Protein AF-A0A838VIA3-F1 (afdb_monomer)

Radius of gyration: 41.76 Å; Cα contacts (8 Å, |Δi|>4): 14; chains: 1; bounding box: 92×78×114 Å

Sequence (168 aa):
MIAQRFRSLGWVAGVATAATGLYLVSLQVAAERGKLEAVERQIASAQRDMRQLQTELGTRASMRQLERWNGDVLALSAPKAGQYLKGDAQLASLDVAHLNDAPNAPPAVMMAAAPAEQPQPLAPAAMQAPVLQHATYEKPAAAPRIERVALLDPAVIQAAAVESRKRP

Secondary structure (DSSP, 8-state):
-HHHHHHHHHHHHHHHHHHHHHHHHHHHHHHHHHHHHHHHHHHHHHHHHHHHHHHHHHHHHHHHHHHHHIIIII--PPPPGGGS--SHHHHHT--GGGGGGSTTPPP---------PPPP-------PPP--------PPPPPP---------HHHHHHHHHHTTS--

pLDDT: mean 73.9, std 19.03, range [38.44, 98.5]

Structure (mmCIF, N/CA/C/O backbone):
data_AF-A0A838VIA3-F1
#
_entry.id   AF-A0A838VIA3-F1
#
loop_
_atom_site.group_PDB
_atom_site.id
_atom_site.type_symbol
_atom_site.label_atom_id
_atom_site.label_alt_id
_atom_site.label_comp_id
_atom_site.label_asym_id
_atom_site.label_entity_id
_atom_site.label_seq_id
_atom_site.pdbx_PDB_ins_code
_atom_site.Cartn_x
_atom_site.Cartn_y
_atom_site.Cartn_z
_atom_site.occupancy
_atom_site.B_iso_or_equiv
_atom_site.auth_seq_id
_atom_site.auth_comp_id
_atom_site.auth_asym_id
_atom_site.auth_atom_id
_atom_site.pdbx_PDB_model_num
ATOM 1 N N . MET A 1 1 ? 36.749 -2.478 -57.765 1.00 55.88 1 MET A N 1
ATOM 2 C CA . MET A 1 1 ? 35.552 -1.727 -57.304 1.00 55.88 1 MET A CA 1
ATOM 3 C C . MET A 1 1 ? 34.738 -2.431 -56.205 1.00 55.88 1 MET A C 1
ATOM 5 O O . MET A 1 1 ? 34.108 -1.735 -55.423 1.00 55.88 1 MET A O 1
ATOM 9 N N . ILE A 1 2 ? 34.767 -3.766 -56.066 1.00 60.34 2 ILE A N 1
ATOM 10 C CA . ILE A 1 2 ? 33.999 -4.489 -55.025 1.00 60.34 2 ILE A CA 1
ATOM 11 C C . ILE A 1 2 ? 34.488 -4.245 -53.579 1.00 60.34 2 ILE A C 1
ATOM 13 O O . ILE A 1 2 ? 33.664 -4.066 -52.687 1.00 60.34 2 ILE A O 1
ATOM 17 N N . ALA A 1 3 ? 35.798 -4.129 -53.335 1.00 62.88 3 ALA A N 1
ATOM 18 C CA . ALA A 1 3 ? 36.343 -3.925 -51.982 1.00 62.88 3 ALA A CA 1
ATOM 19 C C . ALA A 1 3 ? 35.907 -2.602 -51.304 1.00 62.88 3 ALA A C 1
ATOM 21 O O . ALA A 1 3 ? 35.779 -2.540 -50.084 1.00 62.88 3 ALA A O 1
ATOM 22 N N . GLN A 1 4 ? 35.628 -1.550 -52.083 1.00 69.50 4 GLN A N 1
ATOM 23 C CA . GLN A 1 4 ? 35.118 -0.270 -51.565 1.00 69.50 4 GLN A CA 1
ATOM 24 C C . GLN A 1 4 ? 33.654 -0.375 -51.093 1.00 69.50 4 GLN A C 1
ATOM 26 O O . GLN A 1 4 ? 33.276 0.268 -50.119 1.00 69.50 4 GLN A O 1
ATOM 31 N N . ARG A 1 5 ? 32.842 -1.244 -51.715 1.00 68.38 5 ARG A N 1
ATOM 32 C CA . ARG A 1 5 ? 31.425 -1.442 -51.350 1.00 68.38 5 ARG A CA 1
ATOM 33 C C . ARG A 1 5 ? 31.258 -2.192 -50.025 1.00 68.38 5 ARG A C 1
ATOM 35 O O . ARG A 1 5 ? 30.335 -1.905 -49.268 1.00 68.38 5 ARG A O 1
ATOM 42 N N . PHE A 1 6 ? 32.173 -3.109 -49.707 1.00 77.19 6 PHE A N 1
ATOM 43 C CA . PHE A 1 6 ? 32.192 -3.776 -48.400 1.00 77.19 6 PHE A CA 1
ATOM 44 C C . PHE A 1 6 ? 32.545 -2.812 -47.261 1.00 77.19 6 PHE A C 1
ATOM 46 O O . PHE A 1 6 ? 31.977 -2.914 -46.176 1.00 77.19 6 PHE A O 1
ATOM 53 N N . ARG A 1 7 ? 33.405 -1.816 -47.523 1.00 80.50 7 ARG A N 1
ATOM 54 C CA . ARG A 1 7 ? 33.718 -0.750 -46.559 1.00 80.50 7 ARG A CA 1
ATOM 55 C C . ARG A 1 7 ? 32.478 0.077 -46.211 1.00 80.50 7 ARG A C 1
ATOM 57 O O . ARG A 1 7 ? 32.218 0.302 -45.034 1.00 80.50 7 ARG A O 1
ATOM 64 N N . SER A 1 8 ? 31.701 0.502 -47.209 1.00 84.31 8 SER A N 1
ATOM 65 C CA . SER A 1 8 ? 30.456 1.248 -46.971 1.00 84.31 8 SER A CA 1
ATOM 66 C C . SER A 1 8 ? 29.406 0.411 -46.239 1.00 84.31 8 SER A C 1
ATOM 68 O O . SER A 1 8 ? 28.706 0.933 -45.377 1.00 84.31 8 SER A O 1
ATOM 70 N N . LEU A 1 9 ? 29.327 -0.893 -46.527 1.00 90.38 9 LE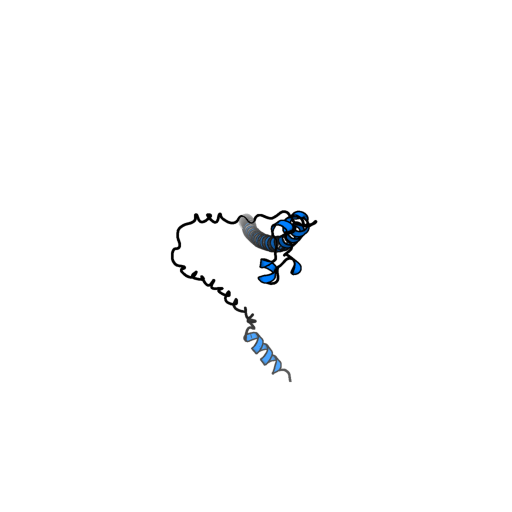U A N 1
ATOM 71 C CA . LEU A 1 9 ? 28.385 -1.792 -45.859 1.00 90.38 9 LEU A CA 1
ATOM 72 C C . LEU A 1 9 ? 28.708 -1.955 -44.364 1.00 90.38 9 LEU A C 1
ATOM 74 O O . LEU A 1 9 ? 27.794 -1.963 -43.545 1.00 90.38 9 LEU A O 1
ATOM 78 N N . GLY A 1 10 ? 29.995 -2.004 -44.002 1.00 90.81 10 GLY A N 1
ATOM 79 C CA . GLY A 1 10 ? 30.435 -2.034 -42.604 1.00 90.81 10 GLY A CA 1
ATOM 80 C C . GLY A 1 10 ? 30.037 -0.780 -41.820 1.00 90.81 10 GLY A C 1
ATOM 81 O O . GLY A 1 10 ? 29.541 -0.891 -40.702 1.00 90.81 10 GLY A O 1
ATOM 82 N N . TRP A 1 11 ? 30.172 0.408 -42.419 1.00 94.75 11 TRP A N 1
ATOM 83 C CA . TRP A 1 11 ? 29.718 1.660 -41.799 1.00 94.75 11 TRP A CA 1
ATOM 84 C C . TRP A 1 11 ? 28.204 1.688 -41.582 1.00 94.75 11 TRP A C 1
ATOM 86 O O . TRP A 1 11 ? 27.750 2.033 -40.493 1.00 94.75 11 TRP A O 1
ATOM 96 N N . VAL A 1 12 ? 27.423 1.278 -42.587 1.00 95.69 12 VAL A N 1
ATOM 97 C CA . VAL A 1 12 ? 25.958 1.206 -42.473 1.00 95.69 12 VAL A CA 1
ATOM 98 C C . VAL A 1 12 ? 25.542 0.205 -41.396 1.00 95.69 12 VAL A C 1
ATOM 100 O O . VAL A 1 12 ? 24.704 0.532 -40.561 1.00 95.69 12 VAL A O 1
ATOM 103 N N . ALA A 1 13 ? 26.157 -0.980 -41.362 1.00 95.81 13 ALA A N 1
ATOM 104 C CA . ALA A 1 13 ? 25.898 -1.976 -40.326 1.00 95.81 13 ALA A CA 1
ATOM 105 C C . ALA A 1 13 ? 26.250 -1.450 -38.924 1.00 95.81 13 ALA A C 1
ATOM 107 O O . ALA A 1 13 ? 25.488 -1.663 -37.980 1.00 95.81 13 ALA A O 1
ATOM 108 N N . GLY A 1 14 ? 27.357 -0.712 -38.788 1.00 96.94 14 GLY A N 1
ATOM 109 C CA . GLY A 1 14 ? 27.745 -0.066 -37.534 1.00 96.94 14 GLY A CA 1
ATOM 110 C C . GLY A 1 14 ? 26.703 0.943 -37.048 1.00 96.94 14 GLY A C 1
ATOM 111 O O . GLY A 1 14 ? 26.254 0.861 -35.905 1.00 96.94 14 GLY A O 1
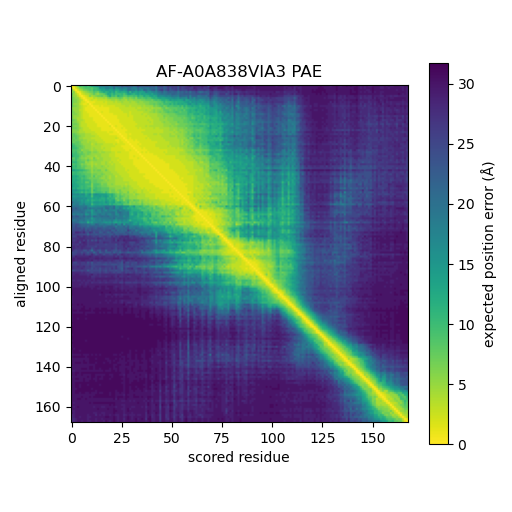ATOM 112 N N . VAL A 1 15 ? 26.249 1.840 -37.930 1.00 96.81 15 VAL A N 1
ATOM 113 C CA . VAL A 1 15 ? 25.201 2.825 -37.608 1.00 96.81 15 VAL A CA 1
ATOM 114 C C . VAL A 1 15 ? 23.876 2.139 -37.275 1.00 96.81 15 VAL A C 1
ATOM 116 O O . VAL A 1 15 ? 23.243 2.494 -36.285 1.00 96.81 15 VAL A O 1
ATOM 119 N N . ALA A 1 16 ? 23.472 1.129 -38.048 1.00 97.19 16 ALA A N 1
ATOM 120 C CA . ALA A 1 16 ? 22.246 0.374 -37.794 1.00 97.19 16 ALA A CA 1
ATOM 121 C C . ALA A 1 16 ? 22.282 -0.335 -36.430 1.00 97.19 16 ALA A C 1
ATOM 123 O O . ALA A 1 16 ? 21.302 -0.304 -35.684 1.00 97.19 16 ALA A O 1
ATOM 124 N N . THR A 1 17 ? 23.426 -0.919 -36.068 1.00 97.38 17 THR A N 1
ATOM 125 C CA . THR A 1 17 ? 23.618 -1.573 -34.766 1.00 97.38 17 THR A CA 1
ATOM 126 C C . THR A 1 17 ? 23.558 -0.555 -33.630 1.00 97.38 17 THR A C 1
ATOM 128 O O . THR A 1 17 ? 22.861 -0.782 -32.644 1.00 97.38 17 THR A O 1
ATOM 131 N N . ALA A 1 18 ? 24.218 0.598 -33.781 1.00 97.31 18 ALA A N 1
ATOM 132 C CA . ALA A 1 18 ? 24.173 1.671 -32.790 1.00 97.31 18 ALA A CA 1
ATOM 133 C C . ALA A 1 18 ? 22.751 2.231 -32.606 1.00 97.31 18 ALA A C 1
ATOM 135 O O . ALA A 1 18 ? 22.290 2.383 -31.475 1.00 97.31 18 ALA A O 1
ATOM 136 N N . ALA A 1 19 ? 22.029 2.470 -33.706 1.00 97.56 19 ALA A N 1
ATOM 137 C CA . ALA A 1 19 ? 20.641 2.926 -33.678 1.00 97.56 19 ALA A CA 1
ATOM 138 C C . ALA A 1 19 ? 19.721 1.907 -32.988 1.00 97.56 19 ALA A C 1
ATOM 140 O O . ALA A 1 19 ? 18.902 2.276 -32.147 1.00 97.56 19 ALA A O 1
ATOM 141 N N . THR A 1 20 ? 19.904 0.617 -33.282 1.00 97.69 20 THR A N 1
ATOM 142 C CA . THR A 1 20 ? 19.159 -0.466 -32.625 1.00 97.69 20 THR A CA 1
ATOM 143 C C . THR A 1 20 ? 19.471 -0.524 -31.130 1.00 97.69 20 THR A C 1
ATOM 145 O O . THR A 1 20 ? 18.556 -0.634 -30.318 1.00 97.69 20 THR A O 1
ATOM 148 N N . GLY A 1 21 ? 20.742 -0.385 -30.741 1.00 97.56 21 GLY A N 1
ATOM 149 C CA . GLY A 1 21 ? 21.148 -0.333 -29.335 1.00 97.56 21 GLY A C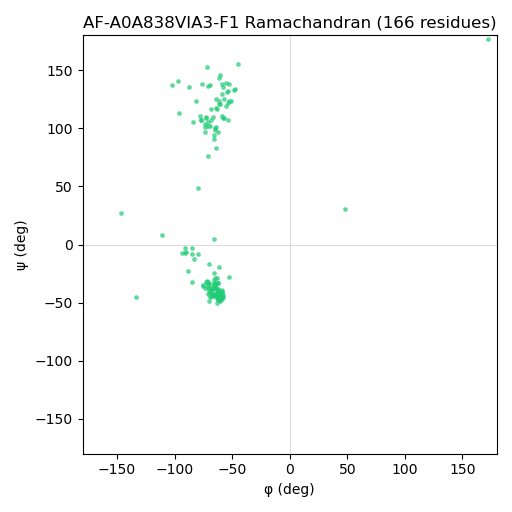A 1
ATOM 150 C C . GLY A 1 21 ? 20.485 0.818 -28.577 1.00 97.56 21 GLY A C 1
ATOM 151 O O . GLY A 1 21 ? 19.904 0.599 -27.514 1.00 97.56 21 GLY A O 1
ATOM 152 N N . LEU A 1 22 ? 20.491 2.025 -29.151 1.00 96.75 22 LEU A N 1
ATOM 153 C CA . LEU A 1 22 ? 19.837 3.193 -28.555 1.00 96.75 22 LEU A CA 1
ATOM 154 C C . LEU A 1 22 ? 18.321 2.987 -28.403 1.00 96.75 22 LEU A C 1
ATOM 156 O O . LEU A 1 22 ? 17.744 3.348 -27.375 1.00 96.75 22 LEU A O 1
ATOM 160 N N . TYR A 1 23 ? 17.682 2.364 -29.396 1.00 97.25 23 TYR A N 1
ATOM 161 C CA . TYR A 1 23 ? 16.260 2.034 -29.345 1.00 97.25 23 TYR A CA 1
ATOM 162 C C . TYR A 1 23 ? 15.933 1.042 -28.221 1.00 97.25 23 TYR A C 1
ATOM 164 O O . TYR A 1 23 ? 15.004 1.274 -27.447 1.00 97.25 23 TYR A O 1
ATOM 172 N N . LEU A 1 24 ? 16.723 -0.026 -28.073 1.00 97.38 24 LEU A N 1
ATOM 173 C CA . LEU A 1 24 ? 16.528 -1.008 -27.002 1.00 97.38 24 LEU A CA 1
ATOM 174 C C . LEU A 1 24 ? 16.675 -0.376 -25.615 1.00 97.38 24 LEU A C 1
ATOM 176 O O . LEU A 1 24 ? 15.887 -0.681 -24.721 1.00 97.38 24 LEU A O 1
ATOM 180 N N . VAL A 1 25 ? 17.637 0.533 -25.436 1.00 96.88 25 VAL A N 1
ATOM 181 C CA . VAL A 1 25 ? 17.799 1.278 -24.178 1.00 96.88 25 VAL A CA 1
ATOM 182 C C . VAL A 1 25 ? 16.574 2.156 -23.895 1.00 96.88 25 VAL A C 1
ATOM 184 O O . VAL A 1 25 ? 16.065 2.153 -22.775 1.00 96.88 25 VAL A O 1
ATOM 187 N N . SER A 1 26 ? 16.042 2.859 -24.899 1.00 96.06 26 SER A N 1
ATOM 188 C CA . SER A 1 26 ? 14.814 3.656 -24.744 1.00 96.06 26 SER A CA 1
ATOM 189 C C . SER A 1 26 ? 13.608 2.789 -24.359 1.00 96.06 26 SER A C 1
ATOM 191 O O . SER A 1 26 ? 12.840 3.147 -23.462 1.00 96.06 26 SER A O 1
ATOM 193 N N . LEU A 1 27 ? 13.488 1.605 -24.967 1.00 96.38 27 LEU A N 1
ATOM 194 C CA . LEU A 1 27 ? 12.428 0.652 -24.654 1.00 96.38 27 LEU A CA 1
ATOM 195 C C . LEU A 1 27 ? 12.547 0.101 -23.224 1.00 96.38 27 LEU A C 1
ATOM 197 O O . LEU A 1 27 ? 11.534 -0.048 -22.543 1.00 96.38 27 LEU A O 1
ATOM 201 N N . GLN A 1 28 ? 13.767 -0.145 -22.733 1.00 96.62 28 GLN A N 1
ATOM 202 C CA . GLN A 1 28 ? 13.992 -0.553 -21.341 1.00 96.62 28 GLN A CA 1
ATOM 203 C C . GLN A 1 28 ? 13.537 0.518 -20.351 1.00 96.62 28 GLN A C 1
ATOM 205 O O . GLN A 1 28 ? 12.883 0.189 -19.366 1.00 96.62 28 GLN A O 1
ATOM 210 N N . VAL A 1 29 ? 13.812 1.797 -20.625 1.00 97.06 29 VAL A N 1
ATOM 211 C CA . VAL A 1 29 ? 13.335 2.902 -19.778 1.00 97.06 29 VAL A CA 1
ATOM 212 C C . VAL A 1 29 ? 11.806 2.939 -19.731 1.00 97.06 29 VAL A C 1
ATOM 214 O O . VAL A 1 29 ? 11.232 3.147 -18.663 1.00 97.06 29 VAL A O 1
ATOM 217 N N . ALA A 1 30 ? 11.132 2.712 -20.860 1.00 95.88 30 ALA A N 1
ATOM 218 C CA . ALA A 1 30 ? 9.673 2.627 -20.892 1.00 95.88 30 ALA A CA 1
ATOM 219 C C . ALA A 1 30 ? 9.149 1.422 -20.089 1.00 95.88 30 ALA A C 1
ATOM 221 O O . ALA A 1 30 ? 8.209 1.564 -19.306 1.00 95.88 30 ALA A O 1
ATOM 222 N N . ALA A 1 31 ? 9.791 0.258 -20.224 1.00 95.88 31 ALA A N 1
ATOM 223 C CA . ALA A 1 31 ? 9.449 -0.929 -19.446 1.00 95.88 31 ALA A CA 1
ATOM 224 C C . ALA A 1 31 ? 9.647 -0.704 -17.938 1.00 95.88 31 ALA A C 1
ATOM 226 O O . ALA A 1 31 ? 8.809 -1.115 -17.138 1.00 95.88 31 ALA A O 1
ATOM 227 N N . GLU A 1 32 ? 10.718 -0.016 -17.543 1.00 97.75 32 GLU A N 1
ATOM 228 C CA . GLU A 1 32 ? 11.015 0.274 -16.141 1.00 97.75 32 GLU A CA 1
ATOM 229 C C . GLU A 1 32 ? 10.012 1.256 -15.529 1.00 97.75 32 GLU A C 1
ATOM 231 O O . GLU A 1 32 ? 9.542 1.036 -14.415 1.00 97.75 32 GLU A O 1
ATOM 236 N N . ARG A 1 33 ? 9.581 2.276 -16.283 1.00 97.56 33 ARG A N 1
ATOM 237 C CA . ARG A 1 33 ? 8.474 3.158 -15.869 1.00 97.56 33 ARG A CA 1
ATOM 238 C C . ARG A 1 33 ? 7.193 2.364 -15.610 1.00 97.56 33 ARG A C 1
ATOM 240 O O . ARG A 1 33 ? 6.562 2.560 -14.577 1.00 97.56 33 ARG A O 1
ATOM 247 N N . GLY A 1 34 ? 6.863 1.406 -16.478 1.00 96.25 34 GLY A N 1
ATOM 248 C CA . GLY A 1 34 ? 5.706 0.527 -16.281 1.00 96.25 34 GLY A CA 1
ATOM 249 C C . GLY A 1 34 ? 5.808 -0.347 -15.023 1.00 96.25 34 GLY A C 1
ATOM 250 O O . GLY A 1 34 ? 4.817 -0.531 -14.312 1.00 96.25 34 GLY A O 1
ATOM 251 N N . LYS A 1 35 ? 7.007 -0.851 -14.697 1.00 96.62 35 LYS A N 1
ATOM 252 C CA . LYS A 1 35 ? 7.245 -1.587 -13.442 1.00 96.62 35 LYS A CA 1
ATOM 253 C C . LYS A 1 35 ? 7.095 -0.684 -12.220 1.00 96.62 35 LYS A C 1
ATOM 255 O O . LYS A 1 35 ? 6.454 -1.093 -11.254 1.00 96.62 35 LYS A O 1
ATOM 260 N N . LEU A 1 36 ? 7.625 0.539 -12.271 1.00 98.25 36 LEU A N 1
ATOM 261 C CA . LEU A 1 36 ? 7.470 1.522 -11.196 1.00 98.25 36 LEU A CA 1
ATOM 262 C C . LEU A 1 36 ? 5.992 1.850 -10.951 1.00 98.25 36 LEU A C 1
ATOM 264 O O . LEU A 1 36 ? 5.541 1.792 -9.813 1.00 98.25 36 LEU A O 1
ATOM 268 N N . GLU A 1 37 ? 5.206 2.087 -12.002 1.00 97.88 37 GLU A N 1
ATOM 269 C CA . GLU A 1 37 ? 3.757 2.310 -11.884 1.00 97.88 37 GLU A CA 1
ATOM 270 C C . GLU A 1 37 ? 3.007 1.099 -11.302 1.00 97.88 37 GLU A C 1
ATOM 272 O O . GLU A 1 37 ? 1.987 1.246 -10.624 1.00 97.88 37 GLU A O 1
ATOM 277 N N . ALA A 1 38 ? 3.466 -0.124 -11.577 1.00 97.81 38 ALA A N 1
ATOM 278 C CA . ALA A 1 38 ? 2.898 -1.324 -10.970 1.00 97.81 38 ALA A CA 1
ATOM 279 C C . ALA A 1 38 ? 3.192 -1.391 -9.462 1.00 97.81 38 ALA A C 1
ATOM 281 O O . ALA A 1 38 ? 2.279 -1.664 -8.682 1.00 97.81 38 ALA A O 1
ATOM 282 N N . VAL A 1 39 ? 4.428 -1.097 -9.049 1.00 98.44 39 VAL A N 1
ATOM 283 C CA . VAL A 1 39 ? 4.827 -1.058 -7.633 1.00 98.44 39 VAL A CA 1
ATOM 284 C C . VAL A 1 39 ? 4.109 0.069 -6.889 1.00 98.44 39 VAL A C 1
ATOM 286 O O . VAL A 1 39 ? 3.570 -0.169 -5.814 1.00 98.44 39 VAL A O 1
ATOM 289 N N . GLU A 1 40 ? 4.002 1.260 -7.476 1.00 98.31 40 GLU A N 1
ATOM 290 C CA . GLU A 1 40 ? 3.286 2.394 -6.877 1.00 98.31 40 GLU A CA 1
ATOM 291 C C . GLU A 1 40 ? 1.813 2.050 -6.608 1.00 98.31 40 GLU A C 1
ATOM 293 O O . GLU A 1 40 ? 1.273 2.322 -5.534 1.00 98.31 40 GLU A O 1
ATOM 298 N N . ARG A 1 41 ? 1.164 1.343 -7.544 1.00 98.25 41 ARG A N 1
ATOM 299 C CA . ARG A 1 41 ? -0.202 0.835 -7.345 1.00 98.25 41 ARG A CA 1
ATOM 300 C C . ARG A 1 41 ? -0.297 -0.179 -6.205 1.00 98.25 41 ARG A C 1
ATOM 302 O O . ARG A 1 41 ? -1.278 -0.140 -5.462 1.00 98.25 41 ARG A O 1
ATOM 309 N N . GLN A 1 42 ? 0.697 -1.054 -6.050 1.00 98.12 42 GLN A N 1
ATOM 310 C CA . GLN A 1 42 ? 0.758 -2.007 -4.934 1.00 98.12 42 GLN A CA 1
ATOM 311 C C . GLN A 1 42 ? 0.976 -1.303 -3.592 1.00 98.12 42 GLN A C 1
ATOM 313 O O . GLN A 1 42 ? 0.346 -1.659 -2.598 1.00 98.12 42 GLN A O 1
ATOM 318 N N . ILE A 1 43 ? 1.816 -0.267 -3.554 1.00 98.31 43 ILE A N 1
ATOM 319 C CA . ILE A 1 43 ? 2.004 0.563 -2.360 1.00 98.31 43 ILE A CA 1
ATOM 320 C C . ILE A 1 43 ? 0.677 1.235 -1.993 1.00 98.31 43 ILE A C 1
ATOM 322 O O . ILE A 1 43 ? 0.240 1.163 -0.844 1.00 98.31 43 ILE A O 1
ATOM 326 N N . ALA A 1 44 ? -0.017 1.822 -2.968 1.00 98.50 44 ALA A N 1
ATOM 327 C CA . ALA A 1 44 ? -1.303 2.473 -2.743 1.00 98.50 44 ALA A CA 1
ATOM 328 C C . ALA A 1 44 ? -2.412 1.502 -2.288 1.00 98.50 44 ALA A C 1
ATOM 330 O O . ALA A 1 44 ? -3.298 1.897 -1.522 1.00 98.50 44 ALA A O 1
ATOM 331 N N . SER A 1 45 ? -2.416 0.239 -2.737 1.00 98.25 45 SER A N 1
ATOM 332 C CA . SER A 1 45 ? -3.318 -0.783 -2.181 1.00 98.25 45 SER A CA 1
ATOM 333 C C . SER A 1 45 ? -2.919 -1.172 -0.761 1.00 98.25 45 SER A C 1
ATOM 335 O O . SER A 1 45 ? -3.755 -1.084 0.132 1.00 98.25 45 SER A O 1
ATOM 337 N N . ALA A 1 46 ? -1.641 -1.465 -0.514 1.00 98.38 46 ALA A N 1
ATOM 338 C CA . ALA A 1 46 ? -1.156 -1.856 0.808 1.00 98.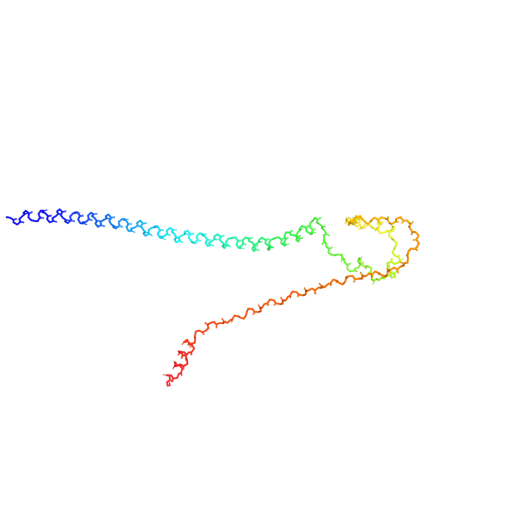38 46 ALA A CA 1
ATOM 339 C C . ALA A 1 46 ? -1.419 -0.775 1.870 1.00 98.38 46 ALA A C 1
ATOM 341 O O . ALA A 1 46 ? -1.825 -1.080 2.987 1.00 98.38 46 ALA A O 1
ATOM 342 N N . GLN A 1 47 ? -1.264 0.507 1.526 1.00 98.38 47 GLN A N 1
ATOM 343 C CA . GLN A 1 47 ? -1.595 1.611 2.429 1.00 98.38 47 GLN A CA 1
ATOM 344 C C . GLN A 1 47 ? -3.092 1.687 2.764 1.00 98.38 47 GLN A C 1
ATOM 346 O O . GLN A 1 47 ? -3.453 2.082 3.874 1.00 98.38 47 GLN A O 1
ATOM 351 N N . ARG A 1 48 ? -3.979 1.340 1.821 1.00 98.00 48 ARG A N 1
ATOM 352 C CA . ARG A 1 48 ? -5.426 1.262 2.087 1.00 98.00 48 ARG A CA 1
ATOM 353 C C . ARG A 1 48 ? -5.735 0.114 3.038 1.00 98.00 48 ARG A C 1
ATOM 355 O O . ARG A 1 48 ? -6.452 0.336 4.010 1.00 98.00 48 ARG A O 1
ATOM 362 N N . ASP A 1 49 ? -5.121 -1.041 2.813 1.00 98.06 49 ASP A N 1
ATOM 363 C CA . ASP A 1 49 ? -5.275 -2.210 3.679 1.00 98.06 49 ASP A CA 1
ATOM 364 C C . ASP A 1 49 ? -4.771 -1.906 5.094 1.00 98.06 49 ASP A C 1
ATOM 366 O O . ASP A 1 49 ? -5.465 -2.168 6.071 1.00 98.06 49 ASP A O 1
ATOM 370 N N . MET A 1 50 ? -3.611 -1.251 5.225 1.00 97.62 50 MET A N 1
ATOM 371 C CA . MET A 1 50 ? -3.092 -0.801 6.520 1.00 97.62 50 MET A CA 1
ATOM 372 C C . MET A 1 50 ? -4.071 0.130 7.239 1.00 97.62 50 MET A C 1
ATOM 374 O O . MET A 1 50 ? -4.315 -0.061 8.427 1.00 97.62 50 MET A O 1
ATOM 378 N N . ARG A 1 51 ? -4.666 1.109 6.543 1.00 97.56 51 ARG A N 1
ATOM 379 C CA . ARG A 1 51 ? -5.670 2.005 7.146 1.00 97.56 51 ARG A CA 1
ATOM 380 C C . ARG A 1 51 ? -6.918 1.252 7.602 1.00 97.56 51 ARG A C 1
ATOM 382 O O . ARG A 1 51 ? -7.450 1.545 8.674 1.00 97.56 51 ARG A O 1
ATOM 389 N N . GLN A 1 52 ? -7.373 0.276 6.822 1.00 97.88 52 GLN A N 1
ATOM 390 C CA . GLN A 1 52 ? -8.492 -0.576 7.211 1.00 97.88 52 GLN A CA 1
ATOM 391 C C . GLN A 1 52 ? -8.143 -1.392 8.461 1.00 97.88 52 GLN A C 1
ATOM 393 O O . GLN A 1 52 ? -8.869 -1.336 9.451 1.00 97.88 52 GLN A O 1
ATOM 398 N N . LEU A 1 53 ? -6.994 -2.072 8.458 1.00 97.31 53 LEU A N 1
ATOM 399 C CA . LEU A 1 53 ? -6.519 -2.872 9.587 1.00 97.31 53 LEU A CA 1
ATOM 400 C C . LEU A 1 53 ? -6.328 -2.028 10.850 1.00 97.31 53 LEU A C 1
ATOM 402 O O . LEU A 1 53 ? -6.702 -2.457 11.936 1.00 97.31 53 LEU A O 1
ATOM 406 N N . GLN A 1 54 ? -5.796 -0.813 10.725 1.00 96.06 54 GLN A N 1
ATOM 407 C CA . GLN A 1 54 ? -5.663 0.126 11.840 1.00 96.06 54 GLN A CA 1
ATOM 408 C C . GLN A 1 54 ? -7.020 0.551 12.396 1.00 96.06 54 GLN A C 1
ATOM 410 O O . GLN A 1 54 ? -7.166 0.678 13.608 1.00 96.06 54 GLN A O 1
ATOM 415 N N . THR A 1 55 ? -8.022 0.726 11.538 1.00 95.56 55 THR A N 1
ATOM 416 C CA . THR A 1 55 ? -9.381 1.068 11.974 1.00 95.56 55 THR A CA 1
ATOM 417 C C . THR A 1 55 ? -10.036 -0.111 12.699 1.00 95.56 55 THR A C 1
ATOM 419 O O . THR A 1 55 ? -10.589 0.044 13.790 1.00 95.56 55 THR A O 1
ATOM 422 N N . GLU A 1 56 ? -9.918 -1.320 12.148 1.00 95.19 56 GLU A N 1
ATOM 423 C CA . GLU A 1 56 ? -10.426 -2.542 12.779 1.00 95.19 56 GLU A CA 1
ATOM 424 C C . GLU A 1 56 ? -9.731 -2.834 14.116 1.00 95.19 56 GLU A C 1
ATOM 426 O O . GLU A 1 56 ? -10.380 -3.183 15.103 1.00 95.19 56 GLU A O 1
ATOM 431 N N . LEU A 1 57 ? -8.411 -2.658 14.189 1.00 93.50 57 LEU A N 1
ATOM 432 C CA . LEU A 1 57 ? -7.660 -2.827 15.429 1.00 93.50 57 LEU A CA 1
ATOM 433 C C . LEU A 1 57 ? -7.957 -1.715 16.431 1.00 93.50 57 LEU A C 1
ATOM 435 O O . LEU A 1 57 ? -8.105 -2.012 17.611 1.00 93.50 57 LEU A O 1
ATOM 439 N N . GLY A 1 58 ? -8.086 -0.465 15.988 1.00 91.94 58 GLY A N 1
ATOM 440 C CA . GLY A 1 58 ? -8.418 0.669 16.848 1.00 91.94 58 GLY A CA 1
ATOM 441 C C . GLY A 1 58 ? -9.757 0.470 17.551 1.00 91.94 58 GLY A C 1
ATOM 442 O O . GLY A 1 58 ? -9.844 0.621 18.767 1.00 91.94 58 GLY A O 1
ATOM 443 N N . THR A 1 59 ? -10.776 0.021 16.817 1.00 91.44 59 THR A N 1
ATOM 444 C CA . THR A 1 59 ? -12.090 -0.292 17.403 1.00 91.44 59 THR A CA 1
ATOM 445 C C . THR A 1 59 ? -12.025 -1.469 18.386 1.00 91.44 59 THR A C 1
ATOM 447 O O . THR A 1 59 ? -12.568 -1.377 19.487 1.00 91.44 59 THR A O 1
ATOM 450 N N . ARG A 1 60 ? -11.305 -2.554 18.061 1.00 89.88 60 ARG A N 1
ATOM 451 C CA . ARG A 1 60 ? -11.172 -3.728 18.952 1.00 89.88 60 ARG A CA 1
ATOM 452 C C . ARG A 1 60 ? -10.301 -3.468 20.186 1.00 89.88 60 ARG A C 1
ATOM 454 O O . ARG A 1 60 ? -10.600 -3.975 21.266 1.00 89.88 60 ARG A O 1
ATOM 461 N N . ALA A 1 61 ? -9.226 -2.699 20.048 1.00 89.62 61 ALA A N 1
ATOM 462 C CA . ALA A 1 61 ? -8.339 -2.340 21.151 1.00 89.62 61 ALA A CA 1
ATOM 463 C C . ALA A 1 61 ? -8.992 -1.313 22.083 1.00 89.62 61 ALA A C 1
ATOM 465 O O . ALA A 1 61 ? -8.854 -1.435 23.300 1.00 89.62 61 ALA A O 1
ATOM 466 N N . SER A 1 62 ? -9.750 -0.360 21.527 1.00 85.62 62 SER A N 1
ATOM 467 C CA . SER A 1 62 ? -10.468 0.657 22.299 1.00 85.62 62 SER A CA 1
ATOM 468 C C . SER A 1 62 ? -11.458 0.035 23.285 1.00 85.62 62 SER A C 1
ATOM 470 O O . SER A 1 62 ? -11.468 0.442 24.440 1.00 85.62 62 SER A O 1
ATOM 472 N N . MET A 1 63 ? -12.201 -1.011 22.901 1.00 85.81 63 MET A N 1
ATOM 473 C CA . MET A 1 63 ? -13.119 -1.703 23.823 1.00 85.81 63 MET A CA 1
ATOM 474 C C . MET A 1 63 ? -12.395 -2.300 25.034 1.00 85.81 63 MET A C 1
ATOM 476 O O . MET A 1 63 ? -12.781 -2.057 26.173 1.00 85.81 63 MET A O 1
ATOM 480 N N . ARG A 1 64 ? -11.284 -3.009 24.808 1.00 85.88 64 ARG A N 1
ATOM 481 C CA . ARG A 1 64 ? -10.479 -3.592 25.897 1.00 85.88 64 ARG A CA 1
ATOM 482 C C . ARG A 1 64 ? -9.855 -2.519 26.789 1.00 85.88 64 ARG A C 1
ATOM 484 O O . ARG A 1 64 ? -9.705 -2.720 27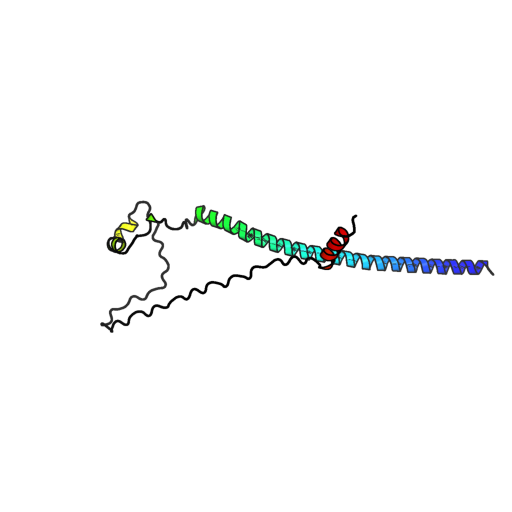.991 1.00 85.88 64 ARG A O 1
ATOM 491 N N . GLN A 1 65 ? -9.464 -1.389 26.203 1.00 85.12 65 GLN A N 1
ATOM 492 C CA . GLN A 1 65 ? -8.938 -0.249 26.951 1.00 85.12 65 GLN A CA 1
ATOM 493 C C . GLN A 1 65 ? -10.025 0.434 27.786 1.00 85.12 65 GLN A C 1
ATOM 495 O O . GLN A 1 65 ? -9.767 0.748 28.943 1.00 85.12 65 GLN A O 1
ATOM 500 N N . LEU A 1 66 ? -11.233 0.608 27.242 1.00 85.56 66 LEU A N 1
ATOM 501 C CA . LEU A 1 66 ? -12.384 1.144 27.970 1.00 85.56 66 LEU A CA 1
ATOM 502 C C . LEU A 1 66 ? -12.799 0.225 29.119 1.00 85.56 66 LEU A C 1
ATOM 504 O O . LEU A 1 66 ? -13.030 0.722 30.211 1.00 85.56 66 LEU A O 1
ATOM 508 N N . GLU A 1 67 ? -12.841 -1.094 28.919 1.00 84.62 67 GLU A N 1
ATOM 509 C CA . GLU A 1 67 ? -13.103 -2.059 29.998 1.00 84.62 67 GLU A CA 1
ATOM 510 C C . GLU A 1 67 ? -12.069 -1.945 31.117 1.00 84.62 67 GLU A C 1
ATOM 512 O O . GLU A 1 67 ? -12.426 -1.883 32.294 1.00 84.62 67 GLU A O 1
ATOM 517 N N . ARG A 1 68 ? -10.787 -1.849 30.752 1.00 86.88 68 ARG A N 1
ATOM 518 C CA . ARG A 1 68 ? -9.711 -1.645 31.719 1.00 86.88 68 ARG A CA 1
ATOM 519 C C . ARG A 1 68 ? -9.865 -0.322 32.468 1.00 86.88 68 ARG A C 1
ATOM 521 O O . ARG A 1 68 ? -9.776 -0.312 33.684 1.00 86.88 68 ARG A O 1
ATOM 528 N N . TRP A 1 69 ? -10.113 0.786 31.773 1.00 84.06 69 TRP A N 1
ATOM 529 C CA . TRP A 1 69 ? -10.317 2.093 32.412 1.00 84.06 69 TRP A CA 1
ATOM 530 C C . TRP A 1 69 ? -11.579 2.136 33.274 1.00 84.06 69 TRP A C 1
ATOM 532 O O . TRP A 1 69 ? -11.580 2.768 34.330 1.00 84.06 69 TRP A O 1
ATOM 542 N N . ASN A 1 70 ? -12.636 1.442 32.852 1.00 82.94 70 ASN A N 1
ATOM 543 C CA . ASN A 1 70 ? -13.853 1.286 33.631 1.00 82.94 70 ASN A CA 1
ATOM 544 C C . ASN A 1 70 ? -13.568 0.555 34.954 1.00 82.94 70 ASN A C 1
ATOM 546 O O . ASN A 1 70 ? -13.993 1.014 36.010 1.00 82.94 70 ASN A O 1
ATOM 550 N N . GLY A 1 71 ? -12.789 -0.530 34.912 1.00 81.19 71 GLY A N 1
ATOM 551 C CA . GLY A 1 71 ? -12.386 -1.276 36.107 1.00 81.19 71 GLY A CA 1
ATOM 552 C C . GLY A 1 71 ? -11.371 -0.553 37.000 1.00 81.19 71 GLY A C 1
ATOM 553 O O . GLY A 1 71 ? -11.521 -0.577 38.218 1.00 81.19 71 GLY A O 1
ATOM 554 N N . ASP A 1 72 ? -10.360 0.091 36.408 1.00 81.19 72 ASP A N 1
ATOM 555 C CA . ASP A 1 72 ? -9.204 0.634 37.134 1.00 81.19 72 ASP A CA 1
ATOM 556 C C . ASP A 1 72 ? -9.461 2.039 37.717 1.00 81.19 72 ASP A C 1
ATOM 558 O O . ASP A 1 72 ? -8.889 2.380 38.751 1.00 81.19 72 ASP A O 1
ATOM 562 N N . VAL A 1 73 ? -10.273 2.878 37.055 1.00 74.25 73 VAL A N 1
ATOM 563 C CA . VAL A 1 73 ? -10.381 4.317 37.390 1.00 74.25 73 VAL A CA 1
ATOM 564 C C . VAL A 1 73 ? -11.820 4.810 37.482 1.00 74.25 73 VAL A C 1
ATOM 566 O O . VAL A 1 73 ? -12.149 5.560 38.397 1.00 74.25 73 VAL A O 1
ATOM 569 N N . LEU A 1 74 ? -12.677 4.443 36.526 1.00 75.81 74 LEU A N 1
ATOM 570 C CA . LEU A 1 74 ? -13.979 5.102 36.383 1.00 75.81 74 LEU A CA 1
ATOM 571 C C . LEU A 1 74 ? -15.088 4.456 37.228 1.00 75.81 74 LEU A C 1
ATOM 573 O O . LEU A 1 74 ? -16.064 5.132 37.537 1.00 75.81 74 LEU A O 1
ATOM 577 N N . ALA A 1 75 ? -14.953 3.180 37.606 1.00 70.19 75 ALA A N 1
ATOM 578 C CA . ALA A 1 75 ? -15.934 2.421 38.389 1.00 70.19 75 ALA A CA 1
ATOM 579 C C . ALA A 1 75 ? -17.387 2.533 37.865 1.00 70.19 75 ALA A C 1
ATOM 581 O O . ALA A 1 75 ? -18.346 2.417 38.629 1.00 70.19 75 ALA A O 1
ATOM 582 N N . LEU A 1 76 ? -17.566 2.710 36.551 1.00 69.75 76 LEU A N 1
ATOM 583 C CA . LEU A 1 76 ? -18.855 2.827 35.854 1.00 69.75 76 LEU A CA 1
ATOM 584 C C . LEU A 1 76 ? -19.486 1.442 35.635 1.00 69.75 76 LEU A C 1
ATOM 586 O O . LEU A 1 76 ? -19.908 1.086 34.530 1.00 69.75 76 LEU A O 1
ATOM 590 N N . SER A 1 77 ? -19.529 0.628 36.688 1.00 70.44 77 SER A N 1
ATOM 591 C CA . SER A 1 77 ? -20.334 -0.589 36.687 1.00 70.44 77 SER A CA 1
ATOM 592 C C . SER A 1 77 ? -21.809 -0.205 36.755 1.00 70.44 77 SER A C 1
ATOM 594 O O . SER A 1 77 ? -22.189 0.679 37.525 1.00 70.44 77 SER A O 1
ATOM 596 N N . ALA A 1 78 ? -22.650 -0.859 35.952 1.00 75.00 78 ALA A N 1
ATOM 597 C CA . ALA A 1 78 ? -24.088 -0.637 36.013 1.00 75.00 78 ALA A CA 1
ATOM 598 C C . ALA A 1 78 ? -24.599 -0.933 37.441 1.00 75.00 78 ALA A C 1
ATOM 600 O O . ALA A 1 78 ? -24.193 -1.949 38.024 1.00 75.00 78 ALA A O 1
ATOM 601 N N . PRO A 1 79 ? -25.473 -0.085 38.021 1.00 73.56 79 PRO A N 1
ATOM 602 C CA . PRO A 1 79 ? -25.991 -0.312 39.362 1.00 73.56 79 PRO A CA 1
ATOM 603 C C . PRO A 1 79 ? -26.643 -1.694 39.466 1.00 73.56 79 PRO A C 1
ATOM 605 O O . PRO A 1 79 ? -27.321 -2.168 38.550 1.00 73.56 79 PRO A O 1
ATOM 608 N N . LYS A 1 80 ? -26.409 -2.386 40.582 1.00 79.69 80 LYS A N 1
ATOM 609 C CA . LYS A 1 80 ? -26.949 -3.741 40.784 1.00 79.69 80 LYS A CA 1
ATOM 610 C C . LYS A 1 80 ? -28.458 -3.670 41.021 1.00 79.69 80 LYS A C 1
ATOM 612 O O . LYS A 1 80 ? -28.943 -2.715 41.612 1.00 79.69 80 LYS A O 1
ATOM 617 N N . ALA A 1 81 ? -29.196 -4.731 40.684 1.00 78.62 81 ALA A N 1
ATOM 618 C CA . ALA A 1 81 ? -30.652 -4.803 40.886 1.00 78.62 81 ALA A CA 1
ATOM 619 C C . ALA A 1 81 ? -31.112 -4.492 42.331 1.00 78.62 81 ALA A C 1
ATOM 621 O O . ALA A 1 81 ? -32.216 -4.001 42.531 1.00 78.62 81 ALA A O 1
ATOM 622 N N . GLY A 1 82 ? -30.267 -4.752 43.337 1.00 81.19 82 GLY A N 1
ATOM 623 C CA . GLY A 1 82 ? -30.537 -4.415 44.742 1.00 81.19 82 GLY A CA 1
ATOM 624 C C . GLY A 1 82 ? -30.299 -2.948 45.127 1.00 81.19 82 GLY A C 1
ATOM 625 O O . GLY A 1 82 ? -30.635 -2.572 46.241 1.00 81.19 82 GLY A O 1
ATOM 626 N N . GLN A 1 83 ? -29.716 -2.137 44.240 1.00 77.50 83 GLN A N 1
ATOM 627 C CA . GLN A 1 83 ? -29.529 -0.689 44.413 1.00 77.50 83 GLN A CA 1
ATOM 628 C C . GLN A 1 83 ? -30.705 0.115 43.840 1.00 77.50 83 GLN A C 1
ATOM 630 O O . GLN A 1 83 ? -30.770 1.325 44.032 1.00 77.50 83 GLN A O 1
ATOM 635 N N . TYR A 1 84 ? -31.638 -0.551 43.154 1.00 80.94 84 TYR A N 1
ATOM 636 C CA . TYR A 1 84 ? -32.880 0.050 42.690 1.00 80.94 84 TYR A CA 1
ATOM 637 C C . TYR A 1 84 ? -34.018 -0.251 43.662 1.00 80.94 84 TYR A C 1
ATOM 639 O O . TYR A 1 84 ? -34.156 -1.365 44.175 1.00 80.94 84 TYR A O 1
ATOM 647 N N . LEU A 1 85 ? -34.867 0.748 43.872 1.00 86.00 85 LEU A N 1
ATOM 648 C CA . LEU A 1 85 ? -36.115 0.598 44.610 1.00 86.00 85 LEU A CA 1
ATOM 649 C C . LEU A 1 85 ? -37.134 -0.096 43.706 1.00 86.00 85 LEU A C 1
ATOM 651 O O . LEU A 1 85 ? -37.217 0.191 42.513 1.00 86.00 85 LEU A O 1
ATOM 655 N N . LYS A 1 86 ? -37.900 -1.035 44.263 1.00 85.19 86 LYS A N 1
ATOM 656 C CA . LYS A 1 86 ? -38.791 -1.904 43.477 1.00 85.19 86 LYS A CA 1
A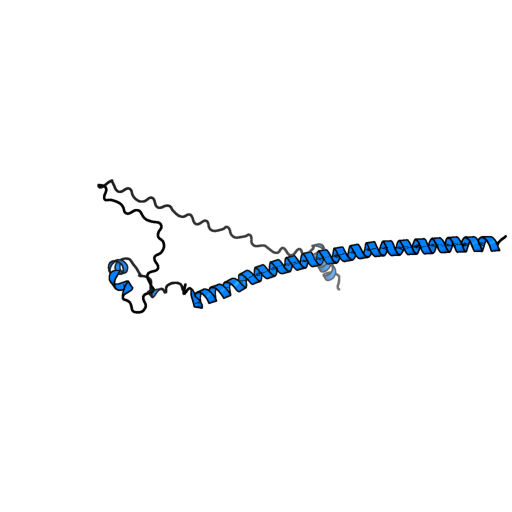TOM 657 C C . LYS A 1 86 ? -40.166 -1.288 43.192 1.00 85.19 86 LYS A C 1
ATOM 659 O O . LYS A 1 86 ? -40.931 -1.881 42.438 1.00 85.19 86 LYS A O 1
ATOM 664 N N . GLY A 1 87 ? -40.497 -0.142 43.789 1.00 86.38 87 GLY A N 1
ATOM 665 C CA . GLY A 1 87 ? -41.769 0.547 43.559 1.00 86.38 87 GLY A CA 1
ATOM 666 C C . GLY A 1 87 ? -42.013 1.736 44.490 1.00 86.38 87 GLY A C 1
ATOM 667 O O . GLY A 1 87 ? -41.233 1.994 45.410 1.00 86.38 87 GLY A O 1
ATOM 668 N N . ASP A 1 88 ? -43.131 2.427 44.265 1.00 82.31 88 ASP A N 1
ATOM 669 C CA . ASP A 1 88 ? -43.444 3.740 44.856 1.00 82.31 88 ASP A CA 1
ATOM 670 C C . ASP A 1 88 ? -43.559 3.724 46.384 1.00 82.31 88 ASP A C 1
ATOM 672 O O . ASP A 1 88 ? -43.161 4.676 47.048 1.00 82.31 88 ASP A O 1
ATOM 676 N N . ALA A 1 89 ? -44.031 2.620 46.970 1.00 84.25 89 ALA A N 1
ATOM 677 C CA . ALA A 1 89 ? -44.113 2.482 48.424 1.00 84.25 89 ALA A CA 1
ATOM 678 C C . ALA A 1 89 ? -42.724 2.459 49.093 1.00 84.25 89 ALA A C 1
ATOM 680 O O . ALA A 1 89 ? -42.550 3.052 50.154 1.00 84.25 89 ALA A O 1
ATOM 681 N N . GLN A 1 90 ? -41.728 1.819 48.463 1.00 81.81 90 GLN A N 1
ATOM 682 C CA . GLN A 1 90 ? -40.345 1.822 48.963 1.00 81.81 90 GLN A CA 1
ATOM 683 C C . GLN A 1 90 ? -39.688 3.191 48.800 1.00 81.81 90 GLN A C 1
ATOM 685 O O . GLN A 1 90 ? -38.886 3.584 49.644 1.00 81.81 90 GLN A O 1
ATOM 690 N N . LEU A 1 91 ? -40.045 3.916 47.737 1.00 83.50 91 LEU A N 1
ATOM 691 C CA . LEU A 1 91 ? -39.587 5.280 47.509 1.00 83.50 91 LEU A CA 1
ATOM 692 C C . LEU A 1 91 ? -40.181 6.254 48.536 1.00 83.50 91 LEU A C 1
ATOM 694 O O . LEU A 1 91 ? -39.457 7.088 49.062 1.00 83.50 91 LEU A O 1
ATOM 698 N N . ALA A 1 92 ? -41.466 6.117 48.873 1.00 84.31 92 ALA A N 1
ATOM 699 C CA . ALA A 1 92 ? -42.126 6.949 49.881 1.00 84.31 92 ALA A CA 1
ATOM 700 C C . ALA A 1 92 ? -41.564 6.735 51.297 1.00 84.31 92 ALA A C 1
ATOM 702 O O . ALA A 1 92 ? -41.557 7.659 52.103 1.00 84.31 92 ALA A O 1
ATOM 703 N N . SER A 1 93 ? -41.081 5.526 51.597 1.00 81.25 93 SER A N 1
ATOM 704 C CA . SER A 1 93 ? -40.396 5.214 52.857 1.00 81.25 93 SER A CA 1
ATOM 705 C C . SER A 1 93 ? -38.896 5.534 52.853 1.00 81.25 93 SER A C 1
ATOM 707 O O . SER A 1 93 ? -38.228 5.294 53.857 1.00 81.25 93 SER A O 1
ATOM 709 N N . LEU A 1 94 ? -38.341 5.994 51.727 1.00 81.62 94 LEU A N 1
ATOM 710 C CA . LEU A 1 94 ? -36.913 6.251 51.594 1.00 81.62 94 LEU A CA 1
ATOM 711 C C . LEU A 1 94 ? -36.550 7.569 52.279 1.00 81.62 94 LEU A C 1
ATOM 713 O O . LEU A 1 94 ? -36.876 8.648 51.788 1.00 81.62 94 LEU A O 1
ATOM 717 N N . ASP A 1 95 ? -35.817 7.478 53.382 1.00 78.94 95 ASP A N 1
ATOM 718 C CA . ASP A 1 95 ? -35.240 8.653 54.020 1.00 78.94 95 ASP A CA 1
ATOM 719 C C . ASP A 1 95 ? -33.909 9.026 53.350 1.00 78.94 95 ASP A C 1
ATOM 721 O O . ASP A 1 95 ? -32.883 8.361 53.519 1.00 78.94 95 ASP A O 1
ATOM 725 N N . VAL A 1 96 ? -33.938 10.095 52.551 1.00 71.00 96 VAL A N 1
ATOM 726 C CA . VAL A 1 96 ? -32.783 10.592 51.788 1.00 71.00 96 VAL A CA 1
ATOM 727 C C . VAL A 1 96 ? -31.673 11.111 52.707 1.00 71.00 96 VAL A C 1
ATOM 729 O O . VAL A 1 96 ? -30.505 11.082 52.317 1.00 71.00 96 VAL A O 1
ATOM 732 N N . ALA A 1 97 ? -32.000 11.530 53.936 1.00 67.88 97 ALA A N 1
ATOM 733 C CA . ALA A 1 97 ? -31.016 12.052 54.882 1.00 67.88 97 ALA A CA 1
ATOM 734 C C . ALA A 1 97 ? -29.996 10.983 55.313 1.00 67.88 97 ALA A C 1
ATOM 736 O O . ALA A 1 97 ? -28.819 11.291 55.479 1.00 67.88 97 ALA A O 1
ATOM 737 N N . HIS A 1 98 ? -30.422 9.721 55.407 1.00 65.44 98 HIS A N 1
ATOM 738 C CA . HIS A 1 98 ? -29.579 8.606 55.848 1.00 65.44 98 HIS A CA 1
ATOM 739 C C . HIS A 1 98 ? -28.832 7.882 54.715 1.00 65.44 98 HIS A C 1
ATOM 741 O O . HIS A 1 98 ? -27.986 7.029 54.984 1.00 65.44 98 HIS A O 1
ATOM 747 N N . LEU A 1 99 ? -29.090 8.217 53.445 1.00 66.12 99 LEU A N 1
ATOM 748 C CA . LEU A 1 99 ? -28.403 7.593 52.302 1.00 66.12 99 LEU A CA 1
ATOM 749 C C . LEU A 1 99 ? -26.899 7.898 52.268 1.00 66.12 99 LEU A C 1
ATOM 751 O O . LEU A 1 99 ? -26.119 7.073 51.793 1.00 66.12 99 LEU A O 1
ATOM 755 N N . ASN A 1 100 ? -26.496 9.054 52.798 1.00 60.66 100 ASN A N 1
ATOM 756 C CA . ASN A 1 100 ? -25.099 9.486 52.833 1.00 60.66 100 ASN A CA 1
ATOM 757 C C . ASN A 1 100 ? -24.307 8.904 54.019 1.00 60.66 100 ASN A C 1
ATOM 759 O O . ASN A 1 100 ? -23.082 8.978 54.008 1.00 60.66 100 ASN A O 1
ATOM 763 N N . ASP A 1 101 ? -24.981 8.301 55.005 1.00 62.31 101 ASP A N 1
ATOM 764 C CA . ASP A 1 101 ? -24.352 7.734 56.210 1.00 62.31 101 ASP A CA 1
ATOM 765 C C . ASP A 1 101 ? -23.960 6.253 56.052 1.00 62.31 101 ASP A C 1
ATOM 767 O O . ASP A 1 101 ? -23.385 5.648 56.962 1.00 62.31 101 ASP A O 1
ATOM 771 N N . ALA A 1 102 ? -24.264 5.623 54.910 1.00 63.50 102 ALA A N 1
ATOM 772 C CA . ALA A 1 102 ? -23.917 4.223 54.700 1.00 63.50 102 ALA A CA 1
ATOM 773 C C . ALA A 1 102 ? -22.386 4.050 54.571 1.00 63.50 102 ALA A C 1
ATOM 775 O O . ALA A 1 102 ? -21.747 4.789 53.821 1.00 63.50 102 ALA A O 1
ATOM 776 N N . PRO A 1 103 ? -21.780 3.020 55.202 1.00 54.72 103 PRO A N 1
ATOM 777 C CA . PRO A 1 103 ? -20.321 2.852 55.296 1.00 54.72 103 PRO A CA 1
ATOM 778 C C . PRO A 1 103 ? -19.590 2.584 53.964 1.00 54.72 103 PRO A C 1
ATOM 780 O O . PRO A 1 103 ? -18.389 2.351 53.972 1.00 54.72 103 PRO A O 1
ATOM 783 N N . ASN A 1 104 ? -20.294 2.612 52.828 1.00 55.59 104 ASN A N 1
ATOM 784 C CA . ASN A 1 104 ? -19.761 2.535 51.464 1.00 55.59 104 ASN A CA 1
ATOM 785 C C . ASN A 1 104 ? -20.614 3.367 50.479 1.00 55.59 104 ASN A C 1
ATOM 787 O O . ASN A 1 104 ? -20.712 3.020 49.300 1.00 55.59 104 ASN A O 1
ATOM 791 N N . ALA A 1 105 ? -21.290 4.420 50.954 1.00 57.78 105 ALA A N 1
ATOM 792 C CA . ALA A 1 105 ? -22.025 5.322 50.077 1.00 57.78 105 ALA A CA 1
ATOM 793 C C . ALA A 1 105 ? -21.030 6.026 49.135 1.00 57.78 105 ALA A C 1
ATOM 795 O O . ALA A 1 105 ? -20.138 6.730 49.618 1.00 57.78 105 ALA A O 1
ATOM 796 N N . PRO A 1 106 ? -21.125 5.837 47.803 1.00 58.44 106 PRO A N 1
ATOM 797 C CA . PRO A 1 106 ? -20.327 6.634 46.885 1.00 58.44 106 PRO A CA 1
ATOM 798 C C . PRO A 1 106 ? -20.689 8.117 47.070 1.00 58.44 106 PRO A C 1
ATOM 800 O O . PRO A 1 106 ? -21.852 8.421 47.354 1.00 58.44 106 PRO A O 1
ATOM 803 N N . PRO A 1 107 ? -19.728 9.048 46.914 1.00 59.59 107 PRO A N 1
ATOM 804 C CA . PRO A 1 107 ? -20.026 10.473 46.981 1.00 59.59 107 PRO A CA 1
ATOM 805 C C . PRO A 1 107 ? -21.152 10.787 45.996 1.00 59.59 107 PRO A C 1
ATOM 807 O O . PRO A 1 107 ? -21.111 10.326 44.853 1.00 59.59 107 PRO A O 1
ATOM 810 N N . ALA A 1 108 ? -22.169 11.524 46.453 1.00 59.19 108 ALA A N 1
ATOM 811 C CA . ALA A 1 108 ? -23.335 11.850 45.644 1.00 59.19 108 ALA A CA 1
ATOM 812 C C . ALA A 1 108 ? -22.878 12.496 44.330 1.00 59.19 108 ALA A C 1
ATOM 814 O O . ALA A 1 108 ? -22.404 13.634 44.304 1.00 59.19 108 ALA A O 1
ATOM 815 N N . VAL A 1 109 ? -22.986 11.745 43.234 1.00 59.28 109 VAL A N 1
ATOM 816 C CA . VAL A 1 109 ? -22.670 12.252 41.905 1.00 59.28 109 VAL A CA 1
ATOM 817 C C . VAL A 1 109 ? -23.817 13.183 41.549 1.00 59.28 109 VAL A C 1
ATOM 819 O O . VAL A 1 109 ? -24.894 12.735 41.157 1.00 59.28 109 VAL A O 1
ATOM 822 N N . MET A 1 110 ? -23.624 14.485 41.766 1.00 50.97 110 MET A N 1
ATOM 823 C CA . MET A 1 110 ? -24.549 15.497 41.274 1.00 50.97 110 MET A CA 1
ATOM 824 C C . MET A 1 110 ? -24.544 15.390 39.752 1.00 50.97 110 MET A C 1
ATOM 826 O O . MET A 1 110 ? -23.661 15.918 39.077 1.00 50.97 110 MET A O 1
ATOM 830 N N . MET A 1 111 ? -25.523 14.668 39.207 1.00 51.09 111 MET A N 1
ATOM 831 C CA . MET A 1 111 ? -25.886 14.805 37.806 1.00 51.09 111 MET A CA 1
ATOM 832 C C . MET A 1 111 ? -26.084 16.300 37.586 1.00 51.09 111 MET A C 1
ATOM 834 O O . MET A 1 111 ? -26.850 16.924 38.323 1.00 51.09 111 MET A O 1
ATOM 838 N N . ALA A 1 112 ? -25.357 16.884 36.634 1.00 42.53 112 ALA A N 1
ATOM 839 C CA . ALA A 1 112 ? -25.580 18.257 36.218 1.00 42.53 112 ALA A CA 1
ATOM 840 C C . ALA A 1 112 ? -26.985 18.329 35.606 1.00 42.53 112 ALA A C 1
ATOM 842 O O . ALA A 1 112 ? -27.170 18.190 34.399 1.00 42.53 112 ALA A O 1
ATOM 843 N N . ALA A 1 113 ? -27.997 18.460 36.460 1.00 47.81 113 ALA A N 1
ATOM 844 C CA . ALA A 1 113 ? -29.317 18.862 36.051 1.00 47.81 113 ALA A CA 1
ATOM 845 C C . ALA A 1 113 ? -29.145 20.257 35.453 1.00 47.81 113 ALA A C 1
ATOM 847 O O . ALA A 1 113 ? -28.645 21.166 36.121 1.00 47.81 113 ALA A O 1
ATOM 848 N N . ALA A 1 114 ? -29.517 20.416 34.181 1.00 45.62 114 ALA A N 1
ATOM 849 C CA . ALA A 1 114 ? -29.780 21.742 33.644 1.00 45.62 114 ALA A CA 1
ATOM 850 C C . ALA A 1 114 ? -30.692 22.466 34.652 1.00 45.62 114 ALA A C 1
ATOM 852 O O . ALA A 1 114 ? -31.617 21.826 35.163 1.00 45.62 114 ALA A O 1
ATOM 853 N N . PRO A 1 115 ? -30.400 23.727 35.014 1.00 38.44 115 PRO A N 1
ATOM 854 C CA . PRO A 1 115 ? -31.063 24.376 36.133 1.00 38.44 115 PRO A CA 1
ATOM 855 C C . PRO A 1 115 ? -32.568 24.404 35.872 1.00 38.44 115 PRO A C 1
ATOM 857 O O . PRO A 1 115 ? -33.044 25.095 34.976 1.00 38.44 115 PRO A O 1
ATOM 860 N N . ALA A 1 116 ? -33.311 23.615 36.645 1.00 48.31 116 ALA A N 1
ATOM 861 C CA . ALA A 1 116 ? -34.739 23.798 36.775 1.00 48.31 116 ALA A CA 1
ATOM 862 C C . ALA A 1 116 ? -34.920 25.062 37.616 1.00 48.31 116 ALA A C 1
ATOM 864 O O . ALA A 1 116 ? -34.574 25.078 38.799 1.00 48.31 116 ALA A O 1
ATOM 865 N N . GLU A 1 117 ? -35.389 26.139 36.988 1.00 40.88 117 GLU A N 1
ATOM 866 C CA . GLU A 1 117 ? -35.808 27.340 37.703 1.00 40.88 117 GLU A CA 1
ATOM 867 C C . GLU A 1 117 ? -36.817 26.940 38.787 1.00 40.88 117 GLU A C 1
ATOM 869 O O . GLU A 1 117 ? -37.832 26.294 38.516 1.00 40.88 117 GLU A O 1
ATOM 874 N N . GLN A 1 118 ? -36.512 27.290 40.036 1.00 40.81 118 GLN A N 1
ATOM 875 C CA . GLN A 1 118 ? -37.433 27.118 41.153 1.00 40.81 118 GLN A CA 1
ATOM 876 C C . GLN A 1 118 ? -38.695 27.950 40.890 1.00 40.81 118 GLN A C 1
ATOM 878 O O . GLN A 1 118 ? -38.583 29.169 40.727 1.00 40.81 118 GLN A O 1
ATOM 883 N N . PRO A 1 119 ? -39.899 27.348 40.875 1.00 40.81 119 PRO A N 1
ATOM 884 C CA . PRO A 1 119 ? -41.120 28.117 40.710 1.00 40.81 119 PRO A CA 1
ATOM 885 C C . PRO A 1 119 ? -41.339 28.982 41.952 1.00 40.81 119 PRO A C 1
ATOM 887 O O . PRO A 1 119 ? -41.529 28.472 43.057 1.00 40.81 119 PRO A O 1
ATOM 890 N N . GLN A 1 120 ? -41.322 30.302 41.771 1.00 43.75 120 GLN A N 1
ATOM 891 C CA . GLN A 1 120 ? -41.879 31.218 42.761 1.00 43.75 120 GLN A CA 1
ATOM 892 C C . GLN A 1 120 ? -43.381 30.931 42.924 1.00 43.75 120 GLN A C 1
ATOM 894 O O . GLN A 1 120 ? -44.042 30.605 41.933 1.00 43.75 120 GLN A O 1
ATOM 899 N N . PRO A 1 121 ? -43.946 31.037 44.139 1.00 43.25 121 PRO A N 1
ATOM 900 C CA . PRO A 1 121 ? -45.345 30.712 44.363 1.00 43.25 121 PRO A CA 1
ATOM 901 C C . PRO A 1 121 ? -46.235 31.759 43.684 1.00 43.25 121 PRO A C 1
ATOM 903 O O . PRO A 1 121 ? -46.428 32.863 44.189 1.00 43.25 121 PRO A O 1
ATOM 906 N N . LEU A 1 122 ? -46.779 31.397 42.525 1.00 48.66 122 LEU A N 1
ATOM 907 C CA . LEU A 1 122 ? -47.846 32.121 41.846 1.00 48.66 122 LEU A CA 1
ATOM 908 C C . LEU A 1 122 ? -49.169 31.383 42.084 1.00 48.66 122 LEU A C 1
ATOM 910 O O . LEU A 1 122 ? -49.226 30.154 42.071 1.00 48.66 122 LEU A O 1
ATOM 914 N N . ALA A 1 123 ? -50.209 32.173 42.357 1.00 50.47 123 ALA A N 1
ATOM 915 C CA . ALA A 1 123 ? -51.583 31.781 42.676 1.00 50.47 123 ALA A CA 1
ATOM 916 C C . ALA A 1 123 ? -52.153 30.672 41.759 1.00 50.47 123 ALA A C 1
ATOM 918 O O . ALA A 1 123 ? -51.713 30.543 40.616 1.00 50.47 123 ALA A O 1
ATOM 919 N N . PRO A 1 124 ? -53.150 29.885 42.220 1.00 46.06 124 PRO A N 1
ATOM 920 C CA . PRO A 1 124 ? -53.584 28.672 41.531 1.00 46.06 124 PRO A CA 1
ATOM 921 C C . PRO A 1 124 ? -54.196 28.987 40.161 1.00 46.06 124 PRO A C 1
ATOM 923 O O . PRO A 1 124 ? -55.359 29.371 40.049 1.00 46.06 124 PRO A O 1
ATOM 926 N N . ALA A 1 125 ? -53.405 28.797 39.107 1.00 49.62 125 ALA A N 1
ATOM 927 C CA . ALA A 1 125 ? -53.884 28.710 37.738 1.00 49.62 125 ALA A CA 1
ATOM 928 C C . ALA A 1 125 ? -54.258 27.253 37.435 1.00 49.62 125 ALA A C 1
ATOM 930 O O . ALA A 1 125 ? -53.547 26.321 37.809 1.00 49.62 125 ALA A O 1
ATOM 931 N N . ALA A 1 126 ? -55.413 27.076 36.793 1.00 54.22 126 ALA A N 1
ATOM 932 C CA . ALA A 1 126 ? -56.038 25.791 36.518 1.00 54.22 126 ALA A CA 1
ATOM 933 C C . ALA A 1 126 ? -55.070 24.765 35.905 1.00 54.22 126 ALA A C 1
ATOM 935 O O . ALA A 1 126 ? -54.348 25.044 34.948 1.00 54.22 126 ALA A O 1
ATOM 936 N N . MET A 1 127 ? -55.109 23.558 36.467 1.00 48.81 127 MET A N 1
ATOM 937 C CA . MET A 1 127 ? -54.266 22.420 36.122 1.00 48.81 127 MET A CA 1
ATOM 938 C C . MET A 1 127 ? -54.561 21.958 34.687 1.00 48.81 127 MET A C 1
ATOM 940 O O . MET A 1 127 ? -55.533 21.245 34.441 1.00 48.81 127 MET A O 1
ATOM 944 N N . GLN A 1 128 ? -53.741 22.379 33.724 1.00 56.78 128 GLN A N 1
ATOM 945 C CA . GLN A 1 128 ? -53.730 21.771 32.395 1.00 56.78 128 GLN A CA 1
ATOM 946 C C . GLN A 1 128 ? -52.882 20.501 32.459 1.00 56.78 128 GLN A C 1
ATOM 948 O O . GLN A 1 128 ? -51.732 20.530 32.896 1.00 56.78 128 GLN A O 1
ATOM 953 N N . ALA A 1 129 ? -53.484 19.375 32.075 1.00 55.19 129 ALA A N 1
ATOM 954 C CA . ALA A 1 129 ? -52.825 18.076 32.067 1.00 55.19 129 ALA A CA 1
ATOM 955 C C . ALA A 1 129 ? -51.574 18.105 31.163 1.00 55.19 129 ALA A C 1
ATOM 957 O O . ALA A 1 129 ? -51.630 18.682 30.073 1.00 55.19 129 ALA A O 1
ATOM 958 N N . PRO A 1 130 ? -50.455 17.486 31.583 1.00 52.06 130 PRO A N 1
ATOM 959 C CA . PRO A 1 130 ? -49.236 17.470 30.790 1.00 52.06 130 PRO A CA 1
ATOM 960 C C . PRO A 1 130 ? -49.474 16.706 29.488 1.00 52.06 130 PRO A C 1
ATOM 962 O O . PRO A 1 130 ? -49.898 15.549 29.487 1.00 52.06 130 PRO A O 1
ATOM 965 N N . VAL A 1 131 ? -49.187 17.361 28.365 1.00 60.34 131 VAL A N 1
ATOM 966 C CA . VAL A 1 131 ? -49.200 16.718 27.053 1.00 60.34 131 VAL A CA 1
ATOM 967 C C . VAL A 1 131 ? -47.962 15.829 26.974 1.00 60.34 131 VAL A C 1
ATOM 969 O O . VAL A 1 131 ? -46.841 16.312 26.823 1.00 60.34 131 VAL A O 1
ATOM 972 N N . LEU A 1 132 ? -48.161 14.522 27.129 1.00 55.22 132 LEU A N 1
ATOM 973 C CA . LEU A 1 132 ? -47.106 13.526 26.979 1.00 55.22 132 LEU A CA 1
ATOM 974 C C . LEU A 1 132 ? -46.663 13.498 25.510 1.00 55.22 132 LEU A C 1
ATOM 976 O O . LEU A 1 132 ? -47.405 13.039 24.641 1.00 55.22 132 LEU A O 1
ATOM 980 N N . GLN A 1 133 ? -45.456 13.984 25.218 1.00 56.81 133 GLN A N 1
ATOM 981 C CA . GLN A 1 133 ? -44.848 13.742 23.914 1.00 56.81 133 GLN A CA 1
ATOM 982 C C . GLN A 1 133 ? -44.403 12.281 23.842 1.00 56.81 133 GLN A C 1
ATOM 984 O O . GLN A 1 133 ? -43.457 11.863 24.507 1.00 56.81 133 GLN A O 1
ATOM 989 N N . HIS A 1 134 ? -45.109 11.495 23.033 1.00 56.97 134 HIS A N 1
ATOM 990 C CA . HIS A 1 134 ? -44.683 10.153 22.667 1.00 56.97 134 HIS A CA 1
ATOM 991 C C . HIS A 1 134 ? -43.368 10.237 21.884 1.00 56.97 134 HIS A C 1
ATOM 993 O O . HIS A 1 134 ? -43.326 10.782 20.783 1.00 56.97 134 HIS A O 1
ATOM 999 N N . ALA A 1 135 ? -42.295 9.672 22.438 1.00 52.72 135 ALA A N 1
ATOM 1000 C CA . ALA A 1 135 ? -41.080 9.426 21.679 1.00 52.72 135 ALA A CA 1
ATOM 1001 C C . ALA A 1 135 ? -41.352 8.286 20.686 1.00 52.72 135 ALA A C 1
ATOM 1003 O O . ALA A 1 135 ? -41.468 7.119 21.066 1.00 52.72 135 ALA A O 1
ATOM 1004 N N . THR A 1 136 ? -41.490 8.632 19.408 1.00 49.78 136 THR A N 1
ATOM 1005 C CA . THR A 1 136 ? -41.606 7.661 18.320 1.00 49.78 136 THR A CA 1
ATOM 1006 C C . THR A 1 136 ? -40.253 6.983 18.130 1.00 49.78 136 THR A C 1
ATOM 1008 O O . THR A 1 136 ? -39.328 7.559 17.561 1.00 49.78 136 THR A O 1
ATOM 1011 N N . TYR A 1 137 ? -40.116 5.758 18.632 1.00 54.47 137 TYR A N 1
ATOM 1012 C CA . TYR A 1 137 ? -38.987 4.903 18.286 1.00 54.47 137 TYR A CA 1
ATOM 1013 C C . TYR A 1 137 ? -39.185 4.390 16.856 1.00 54.47 137 TYR A C 1
ATOM 1015 O O . TYR A 1 137 ? -39.962 3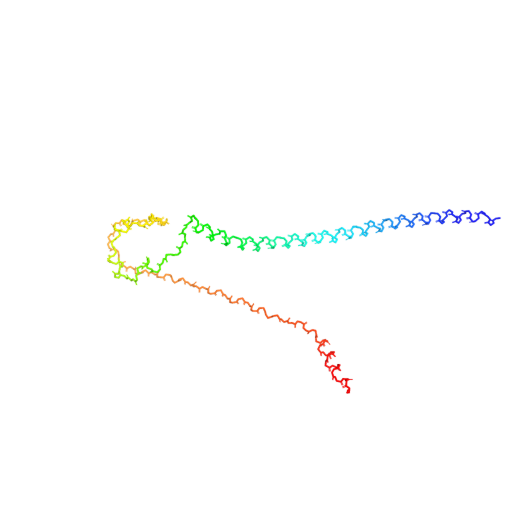.461 16.624 1.00 54.47 137 TYR A O 1
ATOM 1023 N N . GLU A 1 138 ? -38.492 4.991 15.889 1.00 58.69 138 GLU A N 1
ATOM 1024 C CA . GLU A 1 138 ? -38.352 4.380 14.570 1.00 58.69 138 GLU A CA 1
ATOM 1025 C C . GLU A 1 138 ? -37.318 3.256 14.644 1.00 58.69 138 GLU A C 1
ATOM 1027 O O . GLU A 1 138 ? -36.111 3.469 14.768 1.00 58.69 138 GLU A O 1
ATOM 1032 N N . LYS A 1 139 ? -37.823 2.023 14.577 1.00 67.56 139 LYS A N 1
ATOM 1033 C CA . LYS A 1 139 ? -37.009 0.825 14.404 1.00 67.56 139 LYS A CA 1
ATOM 1034 C C . LYS A 1 139 ? -36.261 0.946 13.069 1.00 67.56 139 LYS A C 1
ATOM 1036 O O . LYS A 1 139 ? -36.928 1.017 12.036 1.00 67.56 139 LYS A O 1
ATOM 1041 N N . PRO A 1 140 ? -34.917 0.914 13.046 1.00 54.22 140 PRO A N 1
ATOM 1042 C CA . PRO A 1 140 ? -34.184 0.973 11.791 1.00 54.22 140 PRO A CA 1
ATOM 1043 C C . PRO A 1 140 ? -34.605 -0.200 10.901 1.00 54.22 140 PRO A C 1
ATOM 1045 O O . PRO A 1 140 ? -34.654 -1.354 11.347 1.00 54.22 140 PRO A O 1
ATOM 1048 N N . ALA A 1 141 ? -34.959 0.113 9.653 1.00 65.25 141 ALA A N 1
ATOM 1049 C CA . ALA A 1 141 ? -35.334 -0.879 8.659 1.00 65.25 141 ALA A CA 1
ATOM 1050 C C . ALA A 1 141 ? -34.214 -1.918 8.534 1.00 65.25 141 ALA A C 1
ATOM 1052 O O . ALA A 1 141 ? -33.034 -1.575 8.431 1.00 65.25 141 ALA A O 1
ATOM 1053 N N . ALA A 1 142 ? -34.592 -3.197 8.588 1.00 62.38 142 ALA A N 1
ATOM 1054 C CA . ALA A 1 142 ? -33.655 -4.300 8.460 1.00 62.38 142 ALA A CA 1
ATOM 1055 C C . ALA A 1 142 ? -32.849 -4.132 7.165 1.00 62.38 142 ALA A C 1
ATOM 1057 O O . ALA A 1 142 ? -33.426 -4.051 6.080 1.00 62.38 142 ALA A O 1
ATOM 1058 N N . ALA A 1 143 ? -31.521 -4.068 7.293 1.00 66.56 143 ALA A N 1
ATOM 1059 C CA . ALA A 1 143 ? -30.625 -4.032 6.148 1.00 66.56 143 ALA A CA 1
ATOM 1060 C C . ALA A 1 143 ? -30.953 -5.207 5.207 1.00 66.56 143 ALA A C 1
ATOM 1062 O O . ALA A 1 143 ? -31.203 -6.318 5.698 1.00 66.56 143 ALA A O 1
ATOM 1063 N N . PRO A 1 144 ? -30.973 -4.996 3.877 1.00 57.56 144 PRO A N 1
ATOM 1064 C CA . PRO A 1 144 ? -31.275 -6.067 2.945 1.00 57.56 144 PRO A CA 1
ATOM 1065 C C . PRO A 1 144 ? -30.278 -7.203 3.160 1.00 57.56 144 PRO A C 1
ATOM 1067 O O . PRO A 1 144 ? -29.060 -7.011 3.147 1.00 57.56 144 PRO A O 1
ATOM 1070 N N . ARG A 1 145 ? -30.818 -8.401 3.393 1.00 55.84 145 ARG A N 1
ATOM 1071 C CA . ARG A 1 145 ? -30.049 -9.641 3.419 1.00 55.84 145 ARG A CA 1
ATOM 1072 C C . ARG A 1 145 ? -29.357 -9.748 2.063 1.00 55.84 145 ARG A C 1
ATOM 1074 O O . ARG A 1 145 ? -30.023 -9.953 1.056 1.00 55.84 145 ARG A O 1
ATOM 1081 N N . ILE A 1 146 ? -28.037 -9.568 2.045 1.00 56.56 146 ILE A N 1
ATOM 1082 C CA . ILE A 1 146 ? -27.220 -9.781 0.851 1.00 56.56 146 ILE A CA 1
ATOM 1083 C C . ILE A 1 146 ? -27.295 -11.275 0.543 1.00 56.56 146 ILE A C 1
ATOM 1085 O O . ILE A 1 146 ? -26.579 -12.092 1.126 1.00 56.56 146 ILE A O 1
ATOM 1089 N N . GLU A 1 147 ? -28.221 -11.639 -0.333 1.00 53.78 147 GLU A N 1
ATOM 1090 C CA . GL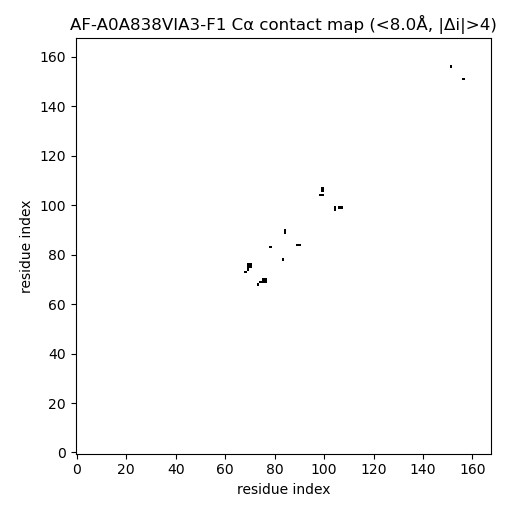U A 1 147 ? -28.266 -12.951 -0.944 1.00 53.78 147 GLU A CA 1
ATOM 1091 C C . GLU A 1 147 ? -27.049 -13.029 -1.865 1.00 53.78 147 GLU A C 1
ATOM 1093 O O . GLU A 1 147 ? -26.955 -12.338 -2.879 1.00 53.78 147 GLU A O 1
ATOM 1098 N N . ARG A 1 148 ? -26.042 -13.805 -1.455 1.00 52.66 148 ARG A N 1
ATOM 1099 C CA . ARG A 1 148 ? -24.925 -14.148 -2.333 1.00 52.66 148 ARG A CA 1
ATOM 1100 C C . ARG A 1 148 ? -25.491 -15.005 -3.457 1.00 52.66 148 ARG A C 1
ATOM 1102 O O . ARG A 1 148 ? -25.550 -16.224 -3.337 1.00 52.66 148 ARG A O 1
ATOM 1109 N N . VAL A 1 149 ? -25.902 -14.360 -4.543 1.00 46.88 149 VAL A N 1
ATOM 1110 C CA . VAL A 1 149 ? -26.106 -15.026 -5.823 1.00 46.88 149 VAL A CA 1
ATOM 1111 C C . VAL A 1 149 ? -24.731 -15.528 -6.243 1.00 46.88 149 VAL A C 1
ATOM 1113 O O . VAL A 1 149 ? -23.869 -14.759 -6.667 1.00 46.88 149 VAL A O 1
ATOM 1116 N N . ALA A 1 150 ? -24.492 -16.821 -6.036 1.00 46.25 150 ALA A N 1
ATOM 1117 C CA . ALA A 1 150 ? -23.405 -17.507 -6.701 1.00 46.25 150 ALA A CA 1
ATOM 1118 C C . ALA A 1 150 ? -23.652 -17.334 -8.202 1.00 46.25 150 ALA A C 1
ATOM 1120 O O . ALA A 1 150 ? -24.612 -17.882 -8.743 1.00 46.25 150 ALA A O 1
ATOM 1121 N N . LEU A 1 151 ? -22.823 -16.522 -8.854 1.00 48.12 151 LEU A N 1
ATOM 1122 C CA . LEU A 1 151 ? -22.807 -16.394 -10.303 1.00 48.12 151 LEU A CA 1
ATOM 1123 C C . LEU A 1 151 ? -22.212 -17.698 -10.858 1.00 48.12 151 LEU A C 1
ATOM 1125 O O . LEU A 1 151 ? -21.030 -17.790 -11.174 1.00 48.12 151 LEU A O 1
ATOM 1129 N N . LEU A 1 152 ? -23.018 -18.757 -10.856 1.00 55.47 152 LEU A N 1
ATOM 1130 C CA . LEU A 1 152 ? -22.725 -19.972 -11.594 1.00 55.47 152 LEU A CA 1
ATOM 1131 C C . LEU A 1 152 ? -23.054 -19.664 -13.048 1.00 55.47 152 LEU A C 1
ATOM 1133 O O . LEU A 1 152 ? -24.216 -19.514 -13.421 1.00 55.47 152 LEU A O 1
ATOM 1137 N N . ASP A 1 153 ? -22.001 -19.513 -13.839 1.00 55.62 153 ASP A N 1
ATOM 1138 C CA . ASP A 1 153 ? -22.078 -19.286 -15.272 1.00 55.62 153 ASP A CA 1
ATOM 1139 C C . ASP A 1 153 ? -22.908 -20.423 -15.914 1.00 55.62 153 ASP A C 1
ATOM 1141 O O . ASP A 1 153 ? -22.540 -21.600 -15.774 1.00 55.62 153 ASP A O 1
ATOM 1145 N N . PRO A 1 154 ? -24.045 -20.145 -16.584 1.00 58.66 154 PRO A N 1
ATOM 1146 C CA . PRO A 1 154 ? -24.935 -21.187 -17.107 1.00 58.66 154 PRO A CA 1
ATOM 1147 C C . PRO A 1 154 ? -24.251 -22.093 -18.143 1.00 58.66 154 PRO A C 1
ATOM 1149 O O . PRO A 1 154 ? -24.682 -23.230 -18.349 1.00 58.66 154 PRO A O 1
ATOM 1152 N N . ALA A 1 155 ? -23.147 -21.635 -18.741 1.00 60.72 155 ALA A N 1
ATOM 1153 C CA . ALA A 1 155 ? -22.303 -22.436 -19.622 1.00 60.72 155 ALA A CA 1
ATOM 1154 C C . ALA A 1 155 ? -21.617 -23.610 -18.894 1.00 60.72 155 ALA A C 1
ATOM 1156 O O . ALA A 1 155 ? -21.477 -24.691 -19.465 1.00 60.72 155 ALA A O 1
ATOM 1157 N N . VAL A 1 156 ? -21.244 -23.439 -17.620 1.00 60.38 156 VAL A N 1
ATOM 1158 C CA . VAL A 1 156 ? -20.554 -24.475 -16.829 1.00 60.38 156 VAL A CA 1
ATOM 1159 C C . VAL A 1 156 ? -21.527 -25.576 -16.397 1.00 60.38 156 VAL A C 1
ATOM 1161 O O . VAL A 1 156 ? -21.182 -26.757 -16.423 1.00 60.38 156 VAL A O 1
ATOM 1164 N N . ILE A 1 157 ? -22.777 -25.216 -16.085 1.00 59.25 157 ILE A N 1
ATOM 1165 C CA . ILE A 1 157 ? -23.827 -26.186 -15.729 1.00 59.25 157 ILE A CA 1
ATOM 1166 C C . ILE A 1 157 ? -24.234 -27.020 -16.955 1.00 59.25 157 ILE A C 1
ATOM 1168 O O . ILE A 1 157 ? -24.435 -28.231 -16.845 1.00 59.25 157 ILE A O 1
ATOM 1172 N N . GLN A 1 158 ? -24.301 -26.406 -18.141 1.00 59.28 158 GLN A N 1
ATOM 1173 C CA . GLN A 1 158 ? -24.609 -27.134 -19.375 1.00 59.28 158 GLN A CA 1
ATOM 1174 C C . GLN A 1 158 ? -23.456 -28.040 -19.825 1.00 59.28 158 GLN A C 1
ATOM 1176 O O . GLN A 1 158 ? -23.712 -29.155 -20.277 1.00 59.28 158 GLN A O 1
ATOM 1181 N N . ALA A 1 159 ? -22.198 -27.629 -19.632 1.00 57.53 159 ALA A N 1
ATOM 1182 C CA . ALA A 1 159 ? -21.041 -28.480 -19.918 1.00 57.53 159 ALA A CA 1
ATOM 1183 C C . ALA A 1 159 ? -21.021 -29.745 -19.036 1.00 57.53 159 ALA A C 1
ATOM 1185 O O . ALA A 1 159 ? -20.841 -30.850 -19.552 1.00 57.53 159 ALA A O 1
ATOM 1186 N N . ALA A 1 160 ? -21.318 -29.611 -17.737 1.00 56.88 160 ALA A N 1
ATOM 1187 C CA . ALA A 1 160 ? -21.402 -30.749 -16.818 1.00 56.88 160 ALA A CA 1
ATOM 1188 C C . ALA A 1 160 ? -22.568 -31.707 -17.151 1.00 56.88 160 ALA A C 1
ATOM 1190 O O . ALA A 1 160 ? -22.426 -32.928 -17.051 1.00 56.88 160 ALA A O 1
ATOM 1191 N N . ALA A 1 161 ? -23.710 -31.177 -17.606 1.00 57.31 161 ALA A N 1
ATOM 1192 C CA . ALA A 1 161 ? -24.862 -31.988 -18.006 1.00 57.31 161 ALA A CA 1
ATOM 1193 C C . ALA A 1 161 ? -24.631 -32.760 -19.321 1.00 57.31 161 ALA A C 1
ATOM 1195 O O . ALA A 1 161 ? -25.134 -33.875 -19.485 1.00 57.31 161 ALA A O 1
ATOM 1196 N N . VAL A 1 162 ? -23.853 -32.199 -20.253 1.00 58.28 162 VAL A N 1
ATOM 1197 C CA . VAL A 1 162 ? -23.503 -32.869 -21.516 1.00 58.28 162 VAL A CA 1
ATOM 1198 C C . VAL A 1 162 ? -22.457 -33.965 -21.293 1.00 58.28 162 VAL A C 1
ATOM 1200 O O . VAL A 1 162 ? -22.545 -35.024 -21.918 1.00 58.28 162 VAL A O 1
ATOM 1203 N N . GLU A 1 163 ? -21.517 -33.772 -20.366 1.00 56.28 163 GLU A N 1
ATOM 1204 C CA . GLU A 1 163 ? -20.487 -34.774 -20.064 1.00 56.28 163 GLU A CA 1
ATOM 1205 C C . GLU A 1 163 ? -21.050 -36.010 -19.338 1.00 56.28 163 GLU A C 1
ATOM 1207 O O . GLU A 1 163 ? -20.651 -37.137 -19.636 1.00 56.28 163 GLU A O 1
ATOM 1212 N N . SER A 1 164 ? -22.069 -35.839 -18.487 1.00 53.94 164 SER A N 1
ATOM 1213 C CA . SER A 1 164 ? -22.756 -36.963 -17.829 1.00 53.94 164 SER A CA 1
ATOM 1214 C C . SER A 1 164 ? -23.613 -37.814 -18.778 1.00 53.94 164 SER A C 1
ATOM 1216 O O . SER A 1 164 ? -23.972 -38.933 -18.422 1.00 53.94 164 SER A O 1
ATOM 1218 N N . ARG A 1 165 ? -23.956 -37.318 -19.975 1.00 55.06 165 ARG A N 1
ATOM 1219 C CA . ARG A 1 165 ? -24.769 -38.053 -20.965 1.00 55.06 165 ARG A CA 1
ATOM 1220 C C . ARG A 1 165 ? -23.928 -38.824 -21.986 1.00 55.06 165 ARG A C 1
ATOM 1222 O O . ARG A 1 165 ? -24.478 -39.560 -22.799 1.00 55.06 165 ARG A O 1
ATOM 1229 N N . LYS A 1 166 ? -22.604 -38.636 -21.976 1.00 54.72 166 LYS A N 1
ATOM 1230 C CA . LYS A 1 166 ? -21.685 -39.179 -22.988 1.00 54.72 166 LYS A CA 1
ATOM 1231 C C . LYS A 1 166 ? -20.750 -40.276 -22.473 1.00 54.72 166 LYS A C 1
ATOM 1233 O O . LYS A 1 166 ? -19.863 -40.695 -23.213 1.00 54.72 166 LYS A O 1
ATOM 1238 N N . ARG A 1 167 ? -20.949 -40.752 -21.241 1.00 45.19 167 ARG A N 1
ATOM 1239 C CA . ARG A 1 167 ? -20.309 -41.976 -20.745 1.00 45.19 167 ARG A CA 1
ATOM 1240 C C . ARG A 1 167 ? -21.282 -43.152 -20.911 1.00 45.19 167 ARG A C 1
ATOM 1242 O O . ARG A 1 167 ? -22.335 -43.100 -20.278 1.00 45.19 167 ARG A O 1
ATOM 1249 N N . PRO A 1 168 ? -20.989 -44.129 -21.790 1.00 54.81 168 PRO A N 1
ATOM 1250 C CA . PRO A 1 168 ? -21.672 -45.419 -21.767 1.00 5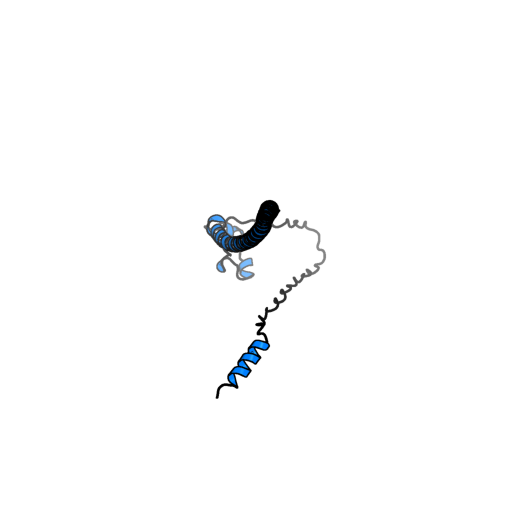4.81 168 PRO A CA 1
ATOM 1251 C C . PRO A 1 168 ? -21.335 -46.199 -20.491 1.00 54.81 168 PRO A C 1
ATOM 1253 O O . PRO A 1 168 ? -20.217 -46.004 -19.956 1.00 54.81 168 PRO A O 1
#

Mean predicted aligned error: 20.5 Å

Solvent-accessible surface area (backbone atoms only — not comparable to full-atom values): 10857 Å² total; per-residue (Å²): 121,69,75,62,54,56,54,54,49,52,54,51,52,51,51,52,51,52,53,49,51,54,50,53,54,53,51,49,54,54,52,51,51,54,51,49,56,52,51,51,52,49,51,58,48,51,54,49,50,49,52,50,52,50,51,56,47,49,58,58,49,48,53,58,49,50,55,48,43,32,71,76,74,63,64,74,66,78,82,53,80,87,76,53,76,92,46,70,71,58,56,74,69,53,64,73,84,58,57,75,71,44,98,78,49,72,79,83,76,76,72,85,67,76,82,75,78,79,80,73,95,69,78,94,69,82,87,73,78,82,82,79,79,78,81,80,80,78,75,77,77,80,74,79,80,81,74,80,74,76,84,70,58,67,67,59,58,51,51,56,58,54,56,69,71,70,63,134

Foldseek 3Di:
DVVVVVVVVVVVVVVVVVVVVVVVVVVVVVVVVVVVVVVVVVVVVVVVVVVVVCVVVVVVVVVVVVVVCCVPPVVPDDDDPVVDDPDDVSVVVDDPVCLVVPPPRDDPPPPPDPDDPDDDDDDDDDDDDDDDDDDDDDDPDPDPDPPPPPPPPVVVVVVVVVVVVPDD